Protein AF-A0A7C1G0M3-F1 (afdb_monomer_lite)

Structure (mmCIF, N/CA/C/O backbone):
data_AF-A0A7C1G0M3-F1
#
_entry.id   AF-A0A7C1G0M3-F1
#
loop_
_atom_site.group_PDB
_atom_site.id
_atom_site.type_symbol
_atom_site.label_atom_id
_atom_site.label_alt_id
_atom_site.label_comp_id
_atom_site.label_asym_id
_atom_site.label_entity_id
_atom_site.label_seq_id
_atom_site.pdbx_PDB_ins_code
_atom_site.Cartn_x
_atom_site.Cartn_y
_atom_site.Cartn_z
_atom_site.occupancy
_atom_site.B_iso_or_equiv
_atom_site.auth_seq_id
_atom_site.auth_comp_id
_atom_site.auth_asym_id
_atom_site.auth_atom_id
_atom_site.pdbx_PDB_model_num
ATOM 1 N N . MET A 1 1 ? -8.054 -38.265 14.622 1.00 35.41 1 MET A N 1
ATOM 2 C CA . MET A 1 1 ? -7.538 -37.711 13.353 1.00 35.41 1 MET A CA 1
ATOM 3 C C . MET A 1 1 ? -7.028 -36.307 13.645 1.00 35.41 1 MET A C 1
ATOM 5 O O . MET A 1 1 ? -7.820 -35.381 13.713 1.00 35.41 1 MET A O 1
ATOM 9 N N . LEU A 1 2 ? -5.741 -36.186 13.978 1.00 35.62 2 LEU A N 1
ATOM 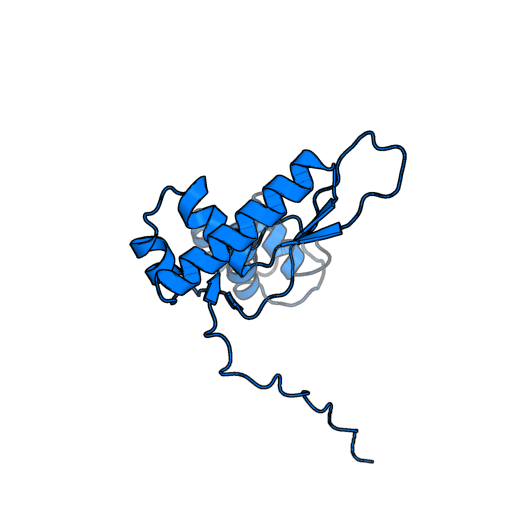10 C CA . LEU A 1 2 ? -5.089 -34.918 14.323 1.00 35.62 2 LEU A CA 1
ATOM 11 C C . LEU A 1 2 ? -4.319 -34.430 13.091 1.00 35.62 2 LEU A C 1
ATOM 13 O O . LEU A 1 2 ? -3.527 -35.181 12.525 1.00 35.62 2 LEU A O 1
ATOM 17 N N . SER A 1 3 ? -4.604 -33.204 12.660 1.00 34.53 3 SER A N 1
ATOM 18 C CA . SER A 1 3 ? -4.023 -32.576 11.472 1.00 34.53 3 SER A CA 1
ATOM 19 C C . SER A 1 3 ? -2.502 -32.366 11.603 1.00 34.53 3 SER A C 1
ATOM 21 O O . SER A 1 3 ? -2.031 -32.035 12.694 1.00 34.53 3 SER A O 1
ATOM 23 N N . PRO A 1 4 ? -1.716 -32.485 10.514 1.00 45.22 4 PRO A N 1
ATOM 24 C CA . PRO A 1 4 ? -0.272 -32.260 10.548 1.00 45.22 4 PRO A CA 1
ATOM 25 C C . PRO A 1 4 ? 0.068 -30.778 10.754 1.00 45.22 4 PRO A C 1
ATOM 27 O O . PRO A 1 4 ? -0.220 -29.926 9.907 1.00 45.22 4 PRO A O 1
ATOM 30 N N . GLY A 1 5 ? 0.724 -30.474 11.876 1.00 34.94 5 GLY A N 1
ATOM 31 C CA . GLY A 1 5 ? 1.259 -29.150 12.179 1.00 34.94 5 GLY A CA 1
ATOM 32 C C . GLY A 1 5 ? 2.238 -28.677 11.102 1.00 34.94 5 GLY A C 1
ATOM 33 O O . GLY A 1 5 ? 3.230 -29.339 10.800 1.00 34.94 5 GLY A O 1
ATOM 34 N N . HIS A 1 6 ? 1.964 -27.515 10.512 1.00 46.06 6 HIS A N 1
ATOM 35 C CA . HIS A 1 6 ? 2.872 -26.861 9.576 1.00 46.06 6 HIS A CA 1
ATOM 36 C C . HIS A 1 6 ? 4.051 -26.258 10.348 1.00 46.06 6 HIS A C 1
ATOM 38 O O . HIS A 1 6 ? 3.968 -25.168 10.914 1.00 46.06 6 HIS A O 1
ATOM 44 N N . GLY A 1 7 ? 5.160 -27.000 10.387 1.00 37.31 7 GLY A N 1
ATOM 45 C CA . GLY A 1 7 ? 6.415 -26.565 10.987 1.00 37.31 7 GLY A CA 1
ATOM 46 C C . GLY A 1 7 ? 6.958 -25.308 10.306 1.00 37.31 7 GLY A C 1
ATOM 47 O O . GLY A 1 7 ? 7.408 -25.348 9.158 1.00 37.31 7 GLY A O 1
ATOM 48 N N . ARG A 1 8 ? 6.957 -24.182 11.027 1.00 47.84 8 ARG A N 1
ATOM 49 C CA . ARG A 1 8 ? 7.697 -22.980 10.629 1.00 47.84 8 ARG A CA 1
ATOM 50 C C . ARG A 1 8 ? 9.191 -23.300 10.708 1.00 47.84 8 ARG A C 1
ATOM 52 O O . ARG A 1 8 ? 9.758 -23.375 11.794 1.00 47.84 8 ARG A O 1
ATOM 59 N N . ARG A 1 9 ? 9.837 -23.512 9.556 1.00 49.72 9 ARG A N 1
ATOM 60 C CA . ARG A 1 9 ? 11.299 -23.644 9.460 1.00 49.72 9 ARG A CA 1
ATOM 61 C C . ARG A 1 9 ? 11.934 -22.322 9.897 1.00 49.72 9 ARG A C 1
ATOM 63 O O . ARG A 1 9 ? 11.935 -21.352 9.142 1.00 49.72 9 ARG A O 1
ATOM 70 N N . GLY A 1 10 ? 12.432 -22.280 11.130 1.00 47.47 10 GLY A N 1
ATOM 71 C CA . GLY A 1 10 ? 13.110 -21.121 11.698 1.00 47.47 10 GLY A CA 1
ATOM 72 C C . GLY A 1 10 ? 14.364 -20.774 10.899 1.00 47.47 10 GLY A C 1
ATOM 73 O O . GLY A 1 10 ? 15.315 -21.554 10.839 1.00 47.47 10 GLY A O 1
ATOM 74 N N . ARG A 1 11 ? 14.376 -19.594 10.273 1.00 55.66 11 ARG A N 1
ATOM 75 C CA . ARG A 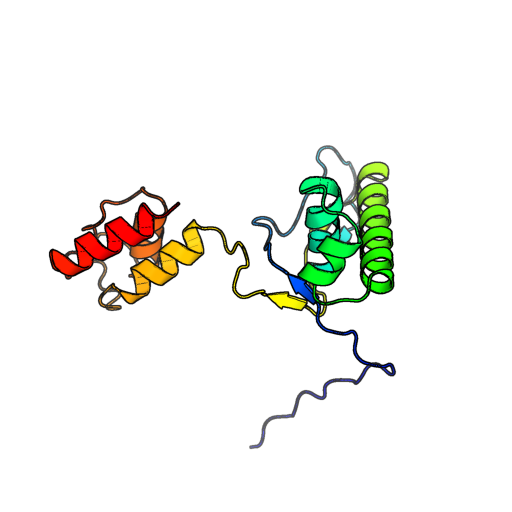1 11 ? 15.600 -18.995 9.732 1.00 55.66 11 ARG A CA 1
ATOM 76 C C . ARG A 1 11 ? 16.544 -18.729 10.912 1.00 55.66 11 ARG A C 1
ATOM 78 O O . ARG A 1 11 ? 16.157 -18.049 11.856 1.00 55.66 11 ARG A O 1
ATOM 85 N N . ARG A 1 12 ? 17.765 -19.278 10.882 1.00 49.72 12 ARG A N 1
ATOM 86 C CA . ARG A 1 12 ? 18.802 -18.990 11.889 1.00 49.72 12 ARG A CA 1
ATOM 87 C C . ARG A 1 12 ? 19.229 -17.527 11.752 1.00 49.72 12 ARG A C 1
ATOM 89 O O . ARG A 1 12 ? 19.827 -17.150 10.750 1.00 49.72 12 ARG A O 1
ATOM 96 N N . GLY A 1 13 ? 18.885 -16.721 12.749 1.00 59.06 13 GLY A N 1
ATOM 97 C CA . GLY A 1 13 ? 19.189 -15.295 12.849 1.00 59.06 13 GLY A CA 1
ATOM 98 C C . GLY A 1 13 ? 18.187 -14.610 13.778 1.00 59.06 13 GLY A C 1
ATOM 99 O O . GLY A 1 13 ? 17.064 -15.087 13.928 1.00 59.06 13 GLY A O 1
ATOM 100 N N . ARG A 1 14 ? 18.579 -13.503 14.425 1.00 56.34 14 ARG A N 1
ATOM 101 C CA . ARG A 1 14 ? 17.630 -12.657 15.168 1.00 56.34 14 ARG A CA 1
ATOM 102 C C . ARG A 1 14 ? 16.530 -12.235 14.189 1.00 56.34 14 ARG A C 1
ATOM 104 O O . ARG A 1 14 ? 16.857 -11.711 13.122 1.00 56.34 14 ARG A O 1
ATOM 111 N N . CYS A 1 15 ? 15.264 -12.497 14.527 1.00 57.25 15 CYS A N 1
ATOM 112 C CA . CYS A 1 15 ? 14.127 -12.077 13.711 1.00 57.25 15 CYS A CA 1
ATOM 113 C C . CYS A 1 15 ? 14.295 -10.603 13.346 1.00 57.25 15 CYS A C 1
ATOM 115 O O . CYS A 1 15 ? 14.670 -9.792 14.201 1.00 57.25 15 CYS A O 1
ATOM 117 N N . ARG A 1 16 ? 14.061 -10.260 12.076 1.00 66.69 16 ARG A N 1
ATOM 118 C CA . ARG A 1 16 ? 14.017 -8.849 11.700 1.00 66.69 16 ARG A CA 1
ATOM 119 C C . ARG A 1 16 ? 12.924 -8.201 12.535 1.00 66.69 16 ARG A C 1
ATOM 121 O O . ARG A 1 16 ? 11.850 -8.776 12.698 1.00 66.69 16 ARG A O 1
ATOM 128 N N . HIS A 1 17 ? 13.230 -7.041 13.103 1.00 72.81 17 HIS A N 1
ATOM 129 C CA . HIS A 1 17 ? 12.204 -6.257 13.766 1.00 72.81 17 HIS A CA 1
ATOM 130 C C . HIS A 1 17 ? 11.127 -5.930 12.728 1.00 72.81 17 HIS A C 1
ATOM 132 O O . HIS A 1 17 ? 11.466 -5.534 11.604 1.00 72.81 17 HIS A O 1
ATOM 138 N N . MET A 1 18 ? 9.863 -6.148 13.095 1.00 80.81 18 MET A N 1
ATOM 139 C CA . MET A 1 18 ? 8.738 -5.781 12.243 1.00 80.81 18 MET A CA 1
ATOM 140 C C . MET A 1 18 ? 8.814 -4.289 11.930 1.00 80.81 18 MET A C 1
ATOM 142 O O . MET A 1 18 ? 9.164 -3.484 12.799 1.00 80.81 18 MET A O 1
ATOM 146 N N . ARG A 1 19 ? 8.514 -3.948 10.677 1.00 88.44 19 ARG A N 1
ATOM 147 C CA . ARG A 1 19 ? 8.413 -2.568 10.199 1.00 88.44 19 ARG A CA 1
ATOM 148 C C . ARG A 1 19 ? 6.957 -2.167 10.094 1.00 88.44 19 ARG A C 1
ATOM 150 O O . ARG A 1 19 ? 6.153 -2.937 9.570 1.00 88.44 19 ARG A O 1
ATOM 157 N N . TRP A 1 20 ? 6.643 -0.969 10.558 1.00 90.12 20 TRP A N 1
ATOM 158 C CA . TRP A 1 20 ? 5.347 -0.360 10.311 1.00 90.12 20 TRP A CA 1
ATOM 159 C C . TRP A 1 20 ? 5.271 0.130 8.869 1.00 90.12 20 TRP A C 1
ATOM 161 O O . TRP A 1 20 ? 6.190 0.787 8.382 1.00 90.12 20 TRP A O 1
ATOM 171 N N . VAL A 1 21 ? 4.183 -0.226 8.193 1.00 90.00 21 VAL A N 1
ATOM 172 C CA . VAL A 1 21 ? 3.863 0.218 6.836 1.00 90.00 21 VAL A CA 1
ATOM 173 C C . VAL A 1 21 ? 2.557 0.985 6.883 1.00 90.00 21 VAL A C 1
ATOM 175 O O . VAL A 1 21 ? 1.557 0.476 7.397 1.00 90.00 21 VAL A O 1
ATOM 178 N N . GLU A 1 22 ? 2.566 2.202 6.348 1.00 87.31 22 GLU A N 1
ATOM 179 C CA . GLU A 1 22 ? 1.376 3.039 6.274 1.00 87.31 22 GLU A CA 1
ATOM 180 C C . GLU A 1 22 ? 0.710 3.027 4.904 1.00 87.31 22 GLU A C 1
ATOM 182 O O . GLU A 1 22 ? -0.429 3.458 4.800 1.00 87.31 22 GLU A O 1
ATOM 187 N N . PHE A 1 23 ? 1.354 2.533 3.852 1.00 84.00 23 PHE A N 1
ATOM 188 C CA . PHE A 1 23 ? 0.765 2.562 2.520 1.00 84.00 23 PHE A CA 1
ATOM 189 C C . PHE A 1 23 ? 0.721 1.182 1.877 1.00 84.00 23 PHE A C 1
ATOM 191 O O . PHE A 1 23 ? 1.738 0.501 1.736 1.00 84.00 23 PHE A O 1
ATOM 198 N N . ILE A 1 24 ? -0.476 0.790 1.441 1.00 85.12 24 ILE A N 1
ATOM 199 C CA . ILE A 1 24 ? -0.676 -0.403 0.622 1.00 85.12 24 ILE A CA 1
ATOM 200 C C . ILE A 1 24 ? -0.925 0.069 -0.812 1.00 85.12 24 ILE A C 1
ATOM 202 O O . ILE A 1 24 ? -1.925 0.745 -1.064 1.00 85.12 24 ILE A O 1
ATOM 206 N N . PRO A 1 25 ? -0.044 -0.266 -1.768 1.00 84.38 25 PRO A N 1
ATOM 207 C CA . PRO A 1 25 ? -0.222 0.169 -3.139 1.00 84.38 25 PRO A CA 1
ATOM 208 C C . PRO A 1 25 ? -1.457 -0.504 -3.757 1.00 84.38 25 PRO A C 1
ATOM 210 O O . PRO A 1 25 ? -1.667 -1.704 -3.563 1.00 84.38 25 PRO A O 1
ATOM 213 N N . PRO A 1 26 ? -2.250 0.225 -4.563 1.00 79.44 26 PRO A N 1
ATOM 214 C CA . PRO A 1 26 ? -3.428 -0.338 -5.224 1.00 79.44 26 PRO A CA 1
ATOM 215 C C . PRO A 1 26 ? -3.068 -1.372 -6.304 1.00 79.44 26 PRO A C 1
ATOM 217 O O . PRO A 1 26 ? -3.892 -2.214 -6.650 1.00 79.44 26 PRO A O 1
ATOM 220 N N . ALA A 1 27 ? -1.843 -1.317 -6.839 1.00 83.75 27 ALA A N 1
ATOM 221 C CA . ALA A 1 27 ? -1.327 -2.254 -7.829 1.00 83.75 27 ALA A CA 1
ATOM 222 C C . ALA A 1 27 ? -0.150 -3.055 -7.258 1.00 83.75 27 ALA A C 1
ATOM 224 O O . ALA A 1 27 ? 0.827 -2.486 -6.774 1.00 83.75 27 ALA A O 1
ATOM 225 N N . ALA A 1 28 ? -0.226 -4.382 -7.371 1.00 88.06 28 ALA A N 1
ATOM 226 C CA . ALA A 1 28 ? 0.835 -5.293 -6.941 1.00 88.06 28 ALA A CA 1
ATOM 227 C C . ALA A 1 28 ? 1.893 -5.559 -8.029 1.00 88.06 28 ALA A C 1
ATOM 229 O O . ALA A 1 28 ? 2.917 -6.168 -7.740 1.00 88.06 28 ALA A O 1
ATOM 230 N N . TYR A 1 29 ? 1.669 -5.136 -9.277 1.00 91.81 29 TYR A N 1
ATOM 231 C CA . TYR A 1 29 ? 2.593 -5.367 -10.390 1.00 91.81 29 TYR A CA 1
ATOM 232 C C . TYR A 1 29 ? 2.626 -4.177 -11.352 1.00 91.81 29 TYR A C 1
ATOM 234 O O . TYR A 1 29 ? 1.585 -3.612 -11.678 1.00 91.81 29 TYR A O 1
ATOM 242 N N . PHE A 1 30 ? 3.818 -3.861 -11.856 1.00 92.56 30 PHE A N 1
ATOM 243 C CA . PHE A 1 30 ? 4.057 -2.886 -12.919 1.00 92.56 30 PHE A CA 1
ATOM 244 C C . PHE A 1 30 ? 4.770 -3.574 -14.078 1.00 92.56 30 PHE A C 1
ATOM 246 O O . PHE A 1 30 ? 5.827 -4.187 -13.891 1.00 92.56 30 PHE A O 1
ATOM 253 N N . HIS A 1 31 ? 4.177 -3.484 -15.269 1.00 92.19 31 HIS A N 1
ATOM 254 C CA . HIS A 1 31 ? 4.650 -4.183 -16.458 1.00 92.19 31 HIS A CA 1
ATOM 255 C C . HIS A 1 31 ? 5.229 -3.194 -17.483 1.00 92.19 31 HIS A C 1
ATOM 257 O O . HIS A 1 31 ? 4.531 -2.250 -17.860 1.00 92.19 31 HIS A O 1
ATOM 263 N N . PRO A 1 32 ? 6.474 -3.389 -17.951 1.00 90.44 32 PRO A N 1
ATOM 264 C CA . PRO A 1 32 ? 7.031 -2.598 -19.043 1.00 90.44 32 PRO A CA 1
ATOM 265 C C . PRO A 1 32 ? 6.365 -2.976 -20.373 1.00 90.44 32 PRO A C 1
ATOM 267 O O . PRO A 1 32 ? 6.162 -4.152 -20.668 1.00 90.44 32 PRO A O 1
ATOM 270 N N . ILE A 1 33 ? 6.028 -1.979 -21.187 1.00 89.44 33 ILE A N 1
ATOM 271 C CA . ILE A 1 33 ? 5.368 -2.173 -22.486 1.00 89.44 33 ILE A CA 1
ATOM 272 C C . ILE A 1 33 ? 6.429 -2.179 -23.597 1.00 89.44 33 ILE A C 1
ATOM 274 O O . ILE A 1 33 ? 7.406 -1.438 -23.521 1.00 89.44 33 ILE A O 1
ATOM 278 N N . GLY A 1 34 ? 6.225 -2.988 -24.643 1.00 83.12 34 GLY A N 1
ATOM 279 C CA . GLY A 1 34 ? 7.055 -2.957 -25.857 1.00 83.12 34 GLY A CA 1
ATOM 280 C C . GLY A 1 34 ? 8.289 -3.864 -25.833 1.00 83.12 34 GLY A C 1
ATOM 281 O O . GLY A 1 34 ? 9.248 -3.606 -26.555 1.00 83.12 34 GLY A O 1
ATOM 282 N N . LEU A 1 35 ? 8.283 -4.919 -25.013 1.00 80.12 35 LEU A N 1
ATOM 283 C CA . LEU A 1 35 ? 9.376 -5.892 -24.944 1.00 80.12 35 LEU A CA 1
ATOM 284 C C . LEU A 1 35 ? 9.063 -7.161 -25.746 1.00 80.12 35 LEU A C 1
ATOM 286 O O . LEU A 1 35 ? 7.955 -7.685 -25.696 1.00 80.12 35 LEU A O 1
ATOM 290 N N . ASN A 1 36 ? 10.078 -7.678 -26.444 1.00 72.31 36 ASN A N 1
ATOM 291 C CA . ASN A 1 36 ? 9.965 -8.847 -27.328 1.00 72.31 36 ASN A CA 1
ATOM 292 C C . ASN A 1 36 ? 10.121 -10.199 -26.603 1.00 72.31 36 ASN A C 1
ATOM 294 O O . ASN A 1 36 ? 9.914 -11.250 -27.202 1.00 72.31 36 ASN A O 1
ATOM 298 N N . ALA A 1 37 ? 10.519 -10.187 -25.330 1.00 76.50 37 ALA A N 1
ATOM 299 C CA . ALA A 1 37 ? 10.763 -11.379 -24.522 1.00 76.50 37 ALA A CA 1
ATOM 300 C C . ALA A 1 37 ? 10.086 -11.237 -23.152 1.00 76.50 37 ALA A C 1
ATOM 302 O O . ALA A 1 37 ? 9.939 -10.106 -22.678 1.00 76.50 37 ALA A O 1
ATOM 303 N N . PRO A 1 38 ? 9.702 -12.351 -22.492 1.00 78.12 38 PRO A N 1
ATOM 304 C CA . PRO A 1 38 ? 9.117 -12.302 -21.159 1.00 78.12 38 PRO A CA 1
ATOM 305 C C . PRO A 1 38 ? 10.110 -11.635 -20.192 1.00 78.12 38 PRO A C 1
ATOM 307 O O . PRO A 1 38 ? 11.207 -12.166 -19.975 1.00 78.12 38 PRO A O 1
ATOM 310 N N . PRO A 1 39 ? 9.765 -10.469 -19.621 1.00 84.00 39 PRO A N 1
ATOM 311 C CA . PRO A 1 39 ? 10.687 -9.746 -18.769 1.00 84.00 39 PRO A CA 1
ATOM 312 C C . PRO A 1 39 ? 10.860 -10.481 -17.439 1.00 84.00 39 PRO A C 1
ATOM 314 O O . PRO A 1 39 ? 9.927 -11.088 -16.909 1.00 84.00 39 PRO A O 1
ATOM 317 N N . LYS A 1 40 ? 12.070 -10.423 -16.871 1.00 92.12 40 LYS A N 1
ATOM 318 C CA . LYS A 1 40 ? 12.309 -10.946 -15.518 1.00 92.12 40 LYS A CA 1
ATOM 319 C C . LYS A 1 40 ? 11.477 -10.154 -14.509 1.00 92.12 40 LYS A C 1
ATOM 321 O O . LYS A 1 40 ? 11.168 -8.989 -14.737 1.00 92.12 40 LYS A O 1
ATOM 326 N N . VAL A 1 41 ? 11.152 -10.778 -13.380 1.00 93.50 41 VAL A N 1
ATOM 327 C CA . VAL A 1 41 ? 10.436 -10.124 -12.278 1.00 93.50 41 VAL A CA 1
ATOM 328 C C . VAL A 1 41 ? 11.423 -9.779 -11.169 1.00 93.50 41 VAL A C 1
ATOM 330 O O . VAL A 1 41 ? 12.168 -10.642 -10.704 1.00 93.50 41 VAL A O 1
ATOM 333 N N . ILE A 1 42 ? 11.412 -8.524 -10.729 1.00 95.38 42 ILE A N 1
ATOM 334 C CA . ILE A 1 42 ? 12.042 -8.083 -9.486 1.00 95.38 42 ILE A CA 1
ATOM 335 C C . ILE A 1 42 ? 10.945 -7.840 -8.455 1.00 95.38 42 ILE A C 1
ATOM 337 O O . ILE A 1 42 ? 10.011 -7.082 -8.702 1.00 95.38 42 ILE A O 1
ATOM 341 N N . THR A 1 43 ? 11.077 -8.470 -7.288 1.00 95.25 43 THR A N 1
ATOM 342 C CA . THR A 1 43 ? 10.154 -8.276 -6.166 1.00 95.25 43 THR A CA 1
ATOM 343 C C . THR A 1 43 ? 10.679 -7.213 -5.205 1.00 95.25 43 THR A C 1
ATOM 345 O O . THR A 1 43 ? 11.740 -7.379 -4.587 1.00 95.25 43 THR A O 1
ATOM 348 N N . LEU A 1 44 ? 9.909 -6.141 -5.063 1.00 95.75 44 LEU A N 1
ATOM 349 C CA . LEU A 1 44 ? 10.045 -5.116 -4.040 1.00 95.75 44 LEU A CA 1
ATOM 350 C C . LEU A 1 44 ? 9.144 -5.491 -2.853 1.00 95.75 44 LEU A C 1
ATOM 352 O O . LEU A 1 44 ? 7.963 -5.788 -3.043 1.00 95.75 44 LEU A O 1
ATOM 356 N N . SER A 1 45 ? 9.683 -5.529 -1.635 1.00 94.75 45 SER A N 1
ATOM 357 C CA . SER A 1 45 ? 8.844 -5.775 -0.456 1.00 94.75 45 SER A CA 1
ATOM 358 C C . SER A 1 45 ? 8.019 -4.537 -0.097 1.00 94.75 45 SER A C 1
ATOM 360 O O . SER A 1 45 ? 8.348 -3.418 -0.496 1.00 94.75 45 SER A O 1
ATOM 362 N N . LEU A 1 46 ? 6.955 -4.719 0.691 1.00 93.31 46 LEU A N 1
ATOM 363 C CA . LEU A 1 46 ? 6.160 -3.587 1.187 1.00 93.31 46 LEU A CA 1
ATOM 364 C C . LEU A 1 46 ? 6.981 -2.661 2.094 1.00 93.31 46 LEU A C 1
ATOM 366 O O . LEU A 1 46 ? 6.838 -1.448 2.032 1.00 93.31 46 LEU A O 1
ATOM 370 N N . GLU A 1 47 ? 7.902 -3.231 2.868 1.00 94.62 47 GLU A N 1
ATOM 371 C CA . GLU A 1 47 ? 8.852 -2.487 3.700 1.00 94.62 47 GLU A CA 1
ATOM 372 C C . GLU A 1 47 ? 9.779 -1.593 2.862 1.00 94.62 47 GLU A C 1
ATOM 374 O O . GLU A 1 47 ? 10.024 -0.441 3.204 1.00 94.62 47 GLU A O 1
ATOM 379 N N . GLU A 1 48 ? 10.302 -2.134 1.759 1.00 95.75 48 GLU A N 1
ATOM 380 C CA . GLU A 1 48 ? 11.193 -1.420 0.842 1.00 95.75 48 GLU A CA 1
ATOM 381 C C . GLU A 1 48 ? 10.460 -0.291 0.118 1.00 95.75 48 GLU A C 1
ATOM 383 O O . GLU A 1 48 ? 10.993 0.812 -0.009 1.00 95.75 48 GLU A O 1
ATOM 388 N N . LEU A 1 49 ? 9.231 -0.556 -0.334 1.00 95.75 49 LEU A N 1
ATOM 389 C CA . LEU A 1 49 ? 8.392 0.456 -0.960 1.00 95.75 49 LEU A CA 1
ATOM 390 C C . LEU A 1 49 ? 8.056 1.585 0.015 1.00 95.75 49 LEU A C 1
ATOM 392 O O . LEU A 1 49 ? 8.155 2.749 -0.359 1.00 95.75 49 LEU A O 1
ATOM 396 N N . GLU A 1 50 ? 7.686 1.248 1.250 1.00 95.00 50 GLU A N 1
ATOM 397 C CA . GLU A 1 50 ? 7.362 2.235 2.278 1.00 95.00 50 GLU A CA 1
ATOM 398 C C . GLU A 1 50 ? 8.558 3.138 2.584 1.00 95.00 50 GLU A C 1
ATOM 400 O O . GLU A 1 50 ? 8.412 4.356 2.643 1.00 95.00 50 GLU A O 1
ATOM 405 N N . ALA A 1 51 ? 9.758 2.563 2.698 1.00 96.38 51 ALA A N 1
ATOM 406 C CA . ALA A 1 51 ? 10.968 3.341 2.922 1.00 96.38 51 ALA A CA 1
ATOM 407 C C . ALA A 1 51 ? 11.198 4.363 1.794 1.00 96.38 51 ALA A C 1
ATOM 409 O O . ALA A 1 51 ? 11.434 5.543 2.065 1.00 96.38 51 ALA A O 1
ATOM 410 N N . VAL A 1 52 ? 11.085 3.929 0.531 1.00 97.06 52 VAL A N 1
ATOM 411 C CA . VAL A 1 52 ? 11.210 4.816 -0.639 1.00 97.06 52 VAL A CA 1
ATOM 412 C C . VAL A 1 52 ? 10.102 5.866 -0.652 1.00 97.06 52 VAL A C 1
ATOM 414 O O . VAL A 1 52 ? 10.382 7.032 -0.903 1.00 97.06 52 VAL A O 1
ATOM 417 N N . ARG A 1 53 ? 8.859 5.498 -0.331 1.00 95.81 53 ARG A N 1
ATOM 418 C CA . ARG A 1 53 ? 7.735 6.438 -0.249 1.00 95.81 53 ARG A CA 1
ATOM 419 C C . ARG A 1 53 ? 8.013 7.547 0.767 1.00 95.81 53 ARG A C 1
ATOM 421 O O . ARG A 1 53 ? 7.905 8.717 0.424 1.00 95.81 53 ARG A O 1
ATOM 428 N N . LEU A 1 54 ? 8.423 7.200 1.984 1.00 95.69 54 LEU A N 1
ATOM 429 C CA . LEU A 1 54 ? 8.659 8.181 3.046 1.00 95.69 54 LEU A CA 1
ATOM 430 C C . LEU A 1 54 ? 9.825 9.129 2.727 1.00 95.69 54 LEU A C 1
ATOM 432 O O . LEU A 1 54 ? 9.733 10.328 2.970 1.00 95.69 54 LEU A O 1
ATOM 436 N N . VAL A 1 55 ? 10.927 8.613 2.178 1.00 97.44 55 VAL A N 1
ATOM 437 C CA . VAL A 1 55 ? 12.135 9.428 1.959 1.00 97.44 55 VAL A CA 1
ATOM 438 C C . VAL A 1 55 ? 12.150 10.102 0.592 1.00 97.44 55 VAL A C 1
ATOM 440 O O . VAL A 1 55 ? 12.431 11.293 0.500 1.00 97.44 55 VAL A O 1
ATOM 443 N N . ASP A 1 56 ? 11.871 9.361 -0.478 1.00 96.75 56 ASP A N 1
ATOM 444 C CA . ASP A 1 56 ? 12.017 9.866 -1.846 1.00 96.75 56 ASP A CA 1
ATOM 445 C C . ASP A 1 56 ? 10.754 10.578 -2.351 1.00 96.75 56 ASP A C 1
ATOM 447 O O . ASP A 1 56 ? 10.878 11.496 -3.161 1.00 96.75 56 ASP A O 1
ATOM 451 N N . LEU A 1 57 ? 9.561 10.200 -1.868 1.00 94.56 57 LEU A N 1
ATOM 452 C CA . LEU A 1 57 ? 8.291 10.814 -2.285 1.00 94.56 57 LEU A CA 1
ATOM 453 C C . LEU A 1 57 ? 7.740 11.831 -1.272 1.00 94.56 57 LEU A C 1
ATOM 455 O O . LEU A 1 57 ? 7.292 12.894 -1.683 1.00 94.56 57 LEU A O 1
ATOM 459 N N . GLU A 1 58 ? 7.769 11.537 0.031 1.00 93.69 58 GLU A N 1
ATOM 460 C CA . GLU A 1 58 ? 7.314 12.469 1.083 1.00 93.69 58 GLU A CA 1
ATOM 461 C C . GLU A 1 58 ? 8.424 13.386 1.613 1.00 93.69 58 GLU A C 1
ATOM 463 O O . GLU A 1 58 ? 8.160 14.270 2.427 1.00 93.69 58 GLU A O 1
ATOM 468 N N . HIS A 1 59 ? 9.660 13.199 1.143 1.00 96.06 59 HIS A N 1
ATOM 469 C CA . HIS A 1 59 ? 10.817 14.031 1.483 1.00 96.06 59 HIS A CA 1
ATOM 470 C C . HIS A 1 59 ? 11.151 14.088 2.983 1.00 96.06 59 HIS A C 1
ATOM 472 O O . HIS A 1 59 ? 11.781 15.044 3.441 1.00 96.06 59 HIS A O 1
ATOM 478 N N . LEU A 1 60 ? 10.780 13.057 3.750 1.00 95.50 60 LEU A N 1
ATOM 479 C CA . LEU A 1 60 ? 11.188 12.940 5.146 1.00 95.50 60 LEU A CA 1
ATOM 480 C C . LEU A 1 60 ? 12.687 12.667 5.251 1.00 95.50 60 LEU A C 1
ATOM 482 O O . LEU A 1 60 ? 13.301 11.993 4.415 1.00 95.50 60 LEU A O 1
ATOM 486 N N . THR A 1 61 ? 13.285 13.126 6.345 1.00 96.19 61 THR A N 1
ATOM 487 C CA . THR A 1 61 ? 14.650 12.728 6.677 1.00 96.19 61 THR A CA 1
ATOM 488 C C . THR A 1 61 ? 14.710 11.225 6.974 1.00 96.19 61 THR A C 1
ATOM 490 O O . THR A 1 61 ? 13.738 10.597 7.402 1.00 96.19 61 THR A O 1
ATOM 493 N N . GLN A 1 62 ? 15.892 10.619 6.814 1.00 93.44 62 GLN A N 1
ATOM 494 C CA . GLN A 1 62 ? 16.095 9.207 7.178 1.00 93.44 62 GLN A CA 1
ATOM 495 C C . GLN A 1 62 ? 15.839 8.935 8.668 1.00 93.44 62 GLN A C 1
ATOM 497 O O . GLN A 1 62 ? 15.632 7.794 9.067 1.00 93.44 62 GLN A O 1
ATOM 502 N N . GLU A 1 63 ? 15.900 9.964 9.507 1.00 95.00 63 GLU A N 1
ATOM 503 C CA . GLU A 1 63 ? 15.611 9.856 10.933 1.00 95.00 63 GLU A CA 1
ATOM 504 C C . GLU A 1 63 ? 14.111 9.744 11.172 1.00 95.00 63 GLU A C 1
ATOM 506 O O . GLU A 1 63 ? 13.661 8.775 11.782 1.00 95.00 63 GLU A O 1
ATOM 511 N N . GLU A 1 64 ? 13.342 10.678 10.621 1.00 92.56 64 GLU A N 1
ATOM 512 C CA . GLU A 1 64 ? 11.882 10.701 10.724 1.00 92.56 64 GLU A CA 1
ATOM 513 C C . GLU A 1 64 ? 11.253 9.451 10.105 1.00 92.56 64 GLU A C 1
ATOM 515 O O . GLU A 1 64 ? 10.414 8.805 10.732 1.00 92.56 64 GLU A O 1
ATOM 520 N N . ALA A 1 65 ? 11.709 9.046 8.917 1.00 94.75 65 ALA A N 1
ATOM 521 C CA . ALA A 1 65 ? 11.223 7.835 8.263 1.00 94.75 65 ALA A CA 1
ATOM 522 C C . ALA A 1 65 ? 11.542 6.566 9.077 1.00 94.75 65 ALA A C 1
ATOM 524 O O . ALA A 1 65 ? 10.717 5.656 9.159 1.00 94.75 65 ALA A O 1
ATOM 525 N N . ALA A 1 66 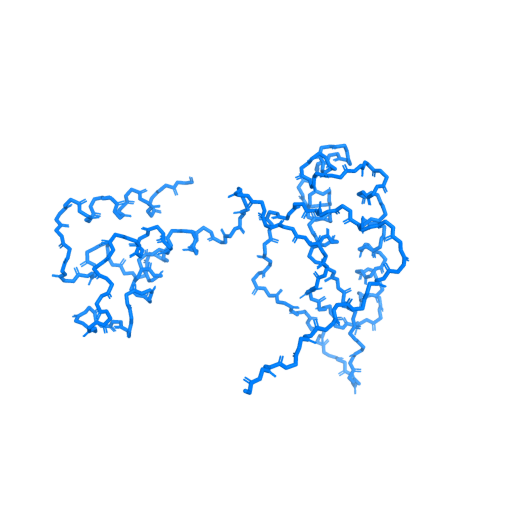? 12.708 6.504 9.733 1.00 94.44 66 ALA A N 1
ATOM 526 C CA . ALA A 1 66 ? 13.083 5.358 10.559 1.00 94.44 66 ALA A CA 1
ATOM 527 C C . ALA A 1 66 ? 12.203 5.264 11.812 1.00 94.44 66 ALA A C 1
ATOM 529 O O . ALA A 1 66 ? 11.745 4.173 12.157 1.00 94.44 66 ALA A O 1
ATOM 530 N N . ILE A 1 67 ? 11.924 6.409 12.447 1.00 92.62 67 ILE A N 1
ATOM 531 C CA . ILE A 1 67 ? 10.989 6.510 13.573 1.00 92.62 67 ILE A CA 1
ATOM 532 C C . ILE A 1 67 ? 9.599 6.037 13.13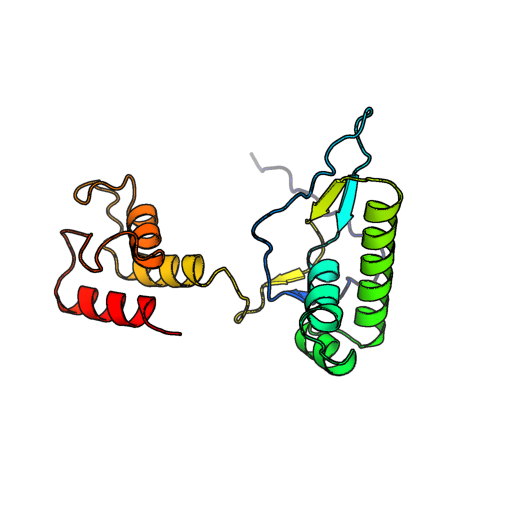9 1.00 92.62 67 ILE A C 1
ATOM 534 O O . ILE A 1 67 ? 9.013 5.184 13.804 1.00 92.62 67 ILE A O 1
ATOM 538 N N . ARG A 1 68 ? 9.105 6.521 11.995 1.00 88.94 68 ARG A N 1
ATOM 539 C CA . ARG A 1 68 ? 7.774 6.188 11.472 1.00 88.94 68 ARG A CA 1
ATOM 540 C C . ARG A 1 68 ? 7.611 4.704 11.143 1.00 88.94 68 ARG A C 1
ATOM 542 O O . ARG A 1 68 ? 6.593 4.106 11.469 1.00 88.94 68 ARG A O 1
ATOM 549 N N . MET A 1 69 ? 8.650 4.077 10.593 1.00 92.44 69 MET A N 1
ATOM 550 C CA . MET A 1 69 ? 8.675 2.633 10.333 1.00 92.44 69 MET A CA 1
ATOM 551 C C . MET A 1 69 ? 8.983 1.782 11.578 1.00 92.44 69 MET A C 1
ATOM 553 O O . MET A 1 69 ? 8.941 0.552 11.501 1.00 92.44 69 MET A O 1
ATOM 557 N N . GLY A 1 70 ? 9.308 2.394 12.722 1.00 90.94 70 GLY A N 1
ATOM 558 C CA . GLY A 1 70 ? 9.645 1.685 13.960 1.00 90.94 70 GLY A CA 1
ATOM 559 C C . GLY A 1 70 ? 10.964 0.908 13.894 1.00 90.94 70 GLY A C 1
ATOM 560 O O . GLY A 1 70 ? 11.083 -0.161 14.495 1.00 90.94 70 GLY A O 1
ATOM 561 N N . VAL A 1 71 ? 11.953 1.406 13.145 1.00 93.19 71 VAL A N 1
ATOM 562 C CA . VAL A 1 71 ? 13.261 0.754 12.965 1.00 93.19 71 VAL A CA 1
ATOM 563 C C . VAL A 1 71 ? 14.431 1.695 13.230 1.00 93.19 71 VAL A C 1
ATOM 565 O O . VAL A 1 71 ? 14.291 2.907 13.331 1.00 93.19 71 VAL A O 1
ATOM 568 N N . SER A 1 72 ? 15.639 1.132 13.333 1.00 93.06 72 SER A N 1
ATOM 569 C CA . SER A 1 72 ? 16.848 1.953 13.430 1.00 93.06 72 SER A CA 1
ATOM 570 C C . SER A 1 72 ? 17.161 2.645 12.101 1.00 93.06 72 SER A C 1
ATOM 572 O O . SER A 1 72 ? 16.921 2.080 11.032 1.00 93.06 72 SER A O 1
ATOM 574 N N . ARG A 1 73 ? 17.815 3.812 12.161 1.00 93.88 73 ARG A N 1
ATOM 575 C CA . ARG A 1 73 ? 18.296 4.547 10.975 1.00 93.88 73 ARG A CA 1
ATOM 576 C C . ARG A 1 73 ? 19.124 3.672 10.031 1.00 93.88 73 ARG A C 1
ATOM 578 O O . ARG A 1 73 ? 18.963 3.731 8.819 1.00 93.88 73 ARG A O 1
ATOM 585 N N . LYS A 1 74 ? 19.983 2.809 10.588 1.00 94.06 74 LYS A N 1
ATOM 586 C CA . LYS A 1 74 ? 20.798 1.864 9.810 1.00 94.06 74 LYS A CA 1
ATOM 587 C C . LYS A 1 74 ? 19.934 0.836 9.075 1.00 94.06 74 LYS A C 1
ATOM 589 O O . LYS A 1 74 ? 20.243 0.485 7.941 1.00 94.06 74 LYS A O 1
ATOM 594 N N . THR A 1 75 ? 18.879 0.339 9.720 1.00 92.88 75 THR A N 1
ATOM 595 C CA . THR A 1 75 ? 17.930 -0.594 9.100 1.00 92.88 75 THR A CA 1
ATOM 596 C C . THR A 1 75 ? 17.204 0.081 7.943 1.00 92.88 75 THR A C 1
ATOM 598 O O . THR A 1 75 ? 17.261 -0.448 6.838 1.00 92.88 75 THR A O 1
ATOM 601 N N . LEU A 1 76 ? 16.643 1.276 8.171 1.00 95.19 76 LEU A N 1
ATOM 602 C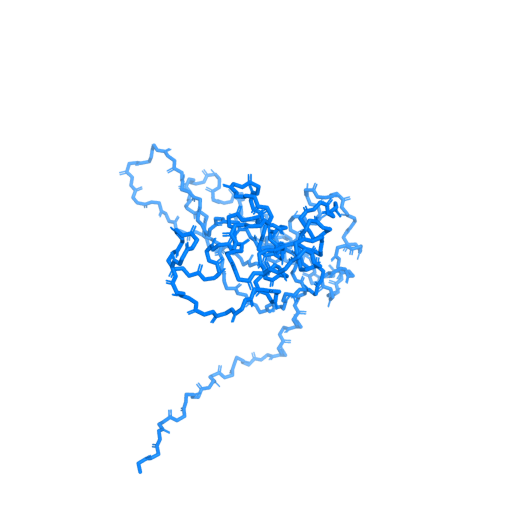 CA . LEU A 1 76 ? 15.995 2.062 7.119 1.00 95.19 76 LEU A CA 1
ATOM 603 C C . LEU A 1 76 ? 16.944 2.299 5.939 1.00 95.19 76 LEU A C 1
ATOM 605 O O . LEU A 1 76 ? 16.572 2.089 4.790 1.00 95.19 76 LEU A O 1
ATOM 609 N N . TRP A 1 77 ? 18.191 2.688 6.212 1.00 95.62 77 TRP A N 1
ATOM 610 C CA . TRP A 1 77 ? 19.189 2.913 5.168 1.00 95.62 77 TRP A CA 1
ATOM 611 C C . TRP A 1 77 ? 19.446 1.660 4.315 1.00 95.62 77 TRP A C 1
ATOM 613 O O . TRP A 1 77 ? 19.561 1.762 3.094 1.00 95.62 77 TRP A O 1
ATOM 623 N N . ASN A 1 78 ? 19.498 0.473 4.930 1.00 95.12 78 ASN A N 1
ATOM 624 C CA . ASN A 1 78 ? 19.638 -0.785 4.191 1.00 95.12 78 ASN A CA 1
ATOM 625 C C . ASN A 1 78 ? 18.408 -1.076 3.322 1.00 95.12 78 ASN A C 1
ATOM 627 O O . ASN A 1 78 ? 18.570 -1.500 2.176 1.00 95.12 78 ASN A O 1
ATOM 631 N N . ASP A 1 79 ? 17.205 -0.847 3.854 1.00 95.00 79 ASP A N 1
ATOM 632 C CA . ASP A 1 79 ? 15.955 -1.061 3.123 1.00 95.00 79 ASP A CA 1
ATOM 633 C C . ASP A 1 79 ? 15.864 -0.092 1.926 1.00 95.00 79 ASP A C 1
ATOM 635 O O . ASP A 1 79 ? 15.640 -0.536 0.802 1.00 95.00 79 ASP A O 1
ATOM 639 N N . LEU A 1 80 ? 16.178 1.196 2.122 1.00 96.25 80 LEU A N 1
ATOM 640 C CA . LEU A 1 80 ? 16.271 2.207 1.057 1.00 96.25 80 LEU A CA 1
ATOM 641 C C . LEU A 1 80 ? 17.277 1.823 -0.025 1.00 96.25 80 LEU A C 1
ATOM 643 O O . LEU A 1 80 ? 16.984 1.912 -1.217 1.00 96.25 80 LEU A O 1
ATOM 647 N N . LYS A 1 81 ? 18.481 1.403 0.378 1.00 97.44 81 LYS A N 1
ATOM 648 C CA . LYS A 1 81 ? 19.532 1.009 -0.563 1.00 97.44 81 LYS A CA 1
ATOM 649 C C . LYS A 1 81 ? 19.082 -0.180 -1.416 1.00 97.44 81 LYS A C 1
ATOM 651 O O . LYS A 1 81 ? 19.214 -0.126 -2.636 1.00 97.44 81 LYS A O 1
ATOM 656 N N . SER A 1 82 ? 18.524 -1.214 -0.781 1.00 96.38 82 SER A N 1
ATOM 657 C CA . SER A 1 82 ? 17.983 -2.398 -1.464 1.00 96.38 82 SER A CA 1
ATOM 658 C C . SER A 1 82 ? 16.855 -2.024 -2.428 1.00 96.38 82 SER A C 1
ATOM 660 O O . SER A 1 82 ? 16.858 -2.435 -3.589 1.00 96.38 82 SER A O 1
ATOM 662 N N . ALA A 1 83 ? 15.918 -1.190 -1.972 1.00 96.94 83 ALA A N 1
ATOM 663 C CA . ALA A 1 83 ? 14.782 -0.735 -2.758 1.00 96.94 83 ALA A CA 1
ATOM 664 C C . ALA A 1 83 ? 15.218 0.040 -4.008 1.00 96.94 83 ALA A C 1
ATOM 666 O O . ALA A 1 83 ? 14.811 -0.295 -5.121 1.00 96.94 83 ALA A O 1
ATOM 667 N N . ARG A 1 84 ? 16.103 1.033 -3.850 1.00 97.50 84 ARG A N 1
ATOM 668 C CA . ARG A 1 84 ? 16.618 1.842 -4.964 1.00 97.50 84 ARG A CA 1
ATOM 669 C C . ARG A 1 84 ? 17.390 0.998 -5.971 1.00 97.50 84 ARG A C 1
ATOM 671 O O . ARG A 1 84 ? 17.186 1.162 -7.169 1.00 97.50 84 ARG A O 1
ATOM 678 N N . GLU A 1 85 ? 18.221 0.060 -5.515 1.00 97.62 85 GLU A N 1
ATOM 679 C CA . GLU A 1 85 ? 18.935 -0.856 -6.413 1.00 97.62 85 GLU A CA 1
ATOM 680 C C . GLU A 1 85 ? 17.958 -1.699 -7.246 1.00 97.62 85 GLU A C 1
ATOM 682 O O . GLU A 1 85 ? 18.102 -1.791 -8.466 1.00 97.62 85 GLU A O 1
ATOM 687 N N . LYS A 1 86 ? 16.926 -2.268 -6.611 1.00 97.31 86 LYS A N 1
ATOM 688 C CA . LYS A 1 86 ? 15.878 -3.043 -7.292 1.00 97.31 86 LYS A CA 1
ATOM 689 C C . LYS A 1 86 ? 15.106 -2.208 -8.310 1.00 97.31 86 LYS A C 1
ATOM 691 O O . LYS A 1 86 ? 14.908 -2.674 -9.431 1.00 97.31 86 LYS A O 1
ATOM 696 N N . LEU A 1 87 ? 14.703 -0.994 -7.935 1.00 96.94 87 LEU A N 1
ATOM 697 C CA . LEU A 1 87 ? 13.979 -0.069 -8.806 1.00 96.94 87 LEU A CA 1
ATOM 698 C C . LEU A 1 87 ? 14.824 0.322 -10.019 1.00 96.94 87 LEU A C 1
ATOM 700 O O . LEU A 1 87 ? 14.394 0.121 -11.151 1.00 96.94 87 LEU A O 1
ATOM 704 N N . VAL A 1 88 ? 16.055 0.794 -9.802 1.00 97.44 88 VAL A N 1
ATOM 705 C CA . VAL A 1 88 ? 16.974 1.169 -10.889 1.00 97.44 88 VAL A CA 1
ATOM 706 C C . VAL A 1 88 ? 17.242 -0.025 -11.798 1.00 97.44 88 VAL A C 1
ATOM 708 O O . VAL A 1 88 ? 17.166 0.096 -13.019 1.00 97.44 88 VAL A O 1
ATOM 711 N N . LYS A 1 89 ? 17.489 -1.208 -11.229 1.00 95.81 89 LYS A N 1
ATOM 712 C CA . LYS A 1 89 ? 17.712 -2.426 -12.011 1.00 95.81 89 LYS A CA 1
ATOM 713 C C . LYS A 1 89 ? 16.497 -2.790 -12.857 1.00 95.81 89 LYS A C 1
ATOM 715 O O . LYS A 1 89 ? 16.680 -3.223 -13.994 1.00 95.81 89 LYS A O 1
ATOM 720 N N . ALA A 1 90 ? 15.286 -2.627 -12.331 1.00 95.44 90 ALA A N 1
ATOM 721 C CA . ALA A 1 90 ? 14.080 -2.907 -13.090 1.00 95.44 90 ALA A CA 1
ATOM 722 C C . ALA A 1 90 ? 13.879 -1.912 -14.237 1.00 95.44 90 ALA A C 1
ATOM 724 O O . ALA A 1 90 ? 13.609 -2.335 -15.357 1.00 95.44 90 ALA A O 1
ATOM 725 N N . LEU A 1 91 ? 14.102 -0.622 -13.984 1.00 94.50 91 LEU A N 1
ATOM 726 C CA . LEU A 1 91 ? 13.960 0.428 -14.992 1.00 94.50 91 LEU A CA 1
ATOM 727 C C . LEU A 1 91 ? 15.007 0.310 -16.110 1.00 94.50 91 LEU A C 1
ATOM 729 O O . LEU A 1 91 ? 14.654 0.377 -17.281 1.00 94.50 91 LEU A O 1
ATOM 733 N N . VAL A 1 92 ? 16.278 0.074 -15.769 1.00 95.19 92 VAL A N 1
ATOM 734 C CA . VAL A 1 92 ? 17.375 -0.019 -16.751 1.00 95.19 92 VAL A CA 1
ATOM 735 C C . VAL A 1 92 ? 17.257 -1.259 -17.638 1.00 95.19 92 VAL A C 1
ATOM 737 O O . VAL A 1 92 ? 17.576 -1.198 -18.820 1.00 95.19 92 VAL A O 1
ATOM 740 N N . ASN A 1 93 ? 16.812 -2.393 -17.086 1.00 93.06 93 ASN A N 1
ATOM 741 C CA . ASN A 1 93 ? 16.750 -3.657 -17.829 1.00 93.06 93 ASN A CA 1
ATOM 742 C C . ASN A 1 93 ? 15.355 -3.974 -18.393 1.00 93.06 93 ASN A C 1
ATOM 744 O O . ASN A 1 93 ? 15.184 -5.026 -19.008 1.00 93.06 93 ASN A O 1
ATOM 748 N N . GLY A 1 94 ? 14.353 -3.122 -18.149 1.00 92.19 94 GLY A N 1
ATOM 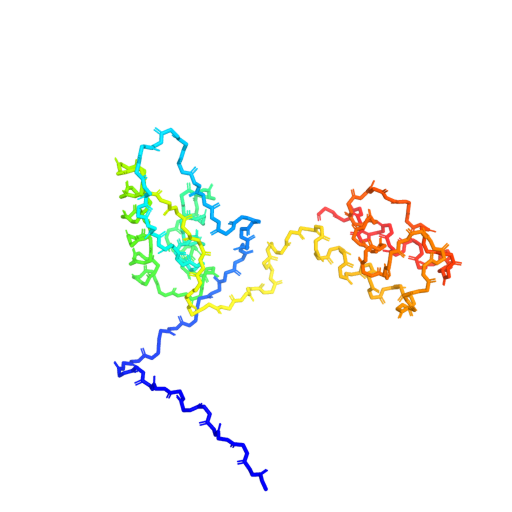749 C CA . GLY A 1 94 ? 12.969 -3.388 -18.543 1.00 92.19 94 GLY A CA 1
ATOM 750 C C . GLY A 1 94 ? 12.382 -4.617 -17.841 1.00 92.19 94 GLY A C 1
ATOM 751 O O . GLY A 1 94 ? 11.796 -5.482 -18.482 1.00 92.19 94 GLY A O 1
ATOM 752 N N . TYR A 1 95 ? 12.571 -4.749 -16.530 1.00 94.69 95 TYR A N 1
ATOM 753 C CA . TYR A 1 95 ? 11.981 -5.844 -15.755 1.00 94.69 95 TYR A CA 1
ATOM 754 C C . TYR A 1 95 ? 10.610 -5.471 -15.193 1.00 94.69 95 TYR A C 1
ATOM 756 O O . TYR A 1 95 ? 10.295 -4.304 -14.975 1.00 94.69 95 TYR A O 1
ATOM 764 N N . ILE A 1 96 ? 9.805 -6.493 -14.913 1.00 94.56 96 ILE A N 1
ATOM 765 C CA . ILE A 1 96 ? 8.546 -6.354 -14.182 1.00 94.56 96 ILE A CA 1
ATOM 766 C C . ILE A 1 96 ? 8.881 -6.030 -12.730 1.00 94.56 96 ILE A C 1
ATOM 768 O O . ILE A 1 96 ? 9.705 -6.713 -12.114 1.00 94.56 96 ILE A O 1
ATOM 772 N N . ILE A 1 97 ? 8.201 -5.037 -12.166 1.00 96.62 97 ILE A N 1
ATOM 773 C CA . ILE A 1 97 ? 8.270 -4.741 -10.735 1.00 96.62 97 ILE A CA 1
ATOM 774 C C . ILE A 1 97 ? 7.050 -5.384 -10.085 1.00 96.62 97 ILE A C 1
ATOM 776 O O . ILE A 1 97 ? 5.922 -4.968 -10.332 1.00 96.62 97 ILE A O 1
ATOM 780 N N . GLY A 1 98 ? 7.271 -6.418 -9.281 1.00 95.44 98 GLY A N 1
ATOM 781 C CA . GLY A 1 98 ? 6.249 -6.991 -8.408 1.00 95.44 98 GLY A CA 1
ATOM 782 C C . GLY A 1 98 ? 6.390 -6.433 -6.998 1.00 95.44 98 GLY A C 1
ATOM 783 O O . GLY A 1 98 ? 7.507 -6.300 -6.504 1.00 95.44 98 GLY A O 1
ATOM 784 N N . ILE A 1 99 ? 5.278 -6.140 -6.335 1.00 94.69 99 ILE A N 1
ATOM 785 C CA . ILE A 1 99 ? 5.236 -5.668 -4.954 1.00 94.69 99 ILE A CA 1
ATOM 786 C C . ILE A 1 99 ? 4.574 -6.733 -4.089 1.00 94.69 99 ILE A C 1
ATOM 788 O O . ILE A 1 99 ? 3.442 -7.141 -4.347 1.00 94.69 99 ILE A O 1
ATOM 792 N N . GLY A 1 100 ? 5.273 -7.186 -3.050 1.00 89.19 100 GLY A N 1
ATOM 793 C CA . GLY A 1 100 ? 4.714 -8.147 -2.104 1.00 89.19 100 GLY A CA 1
ATOM 794 C C . GLY A 1 100 ? 5.738 -8.794 -1.176 1.00 89.19 100 GLY A C 1
ATOM 795 O O . GLY A 1 100 ? 6.950 -8.670 -1.351 1.00 89.19 100 GLY A O 1
ATOM 796 N N . GLY A 1 101 ? 5.231 -9.517 -0.177 1.00 87.50 101 GLY A N 1
ATOM 797 C CA . GLY A 1 101 ? 6.046 -10.154 0.859 1.00 87.50 101 GLY A CA 1
ATOM 798 C C . GLY A 1 101 ? 6.686 -9.159 1.837 1.00 87.50 101 GLY A C 1
ATOM 799 O O . GLY A 1 101 ? 6.294 -7.995 1.913 1.00 87.50 101 GLY A O 1
ATOM 800 N N . GLY A 1 102 ? 7.687 -9.637 2.583 1.00 83.88 102 GLY A N 1
ATOM 801 C CA . GLY A 1 102 ? 8.314 -8.908 3.695 1.00 83.88 102 GLY A CA 1
ATOM 802 C C . GLY A 1 102 ? 7.718 -9.274 5.058 1.00 83.88 102 GLY A C 1
ATOM 803 O O . GLY A 1 102 ? 6.705 -9.966 5.126 1.00 83.88 102 GLY A O 1
ATOM 804 N N . ASP A 1 103 ? 8.365 -8.813 6.131 1.00 83.81 103 ASP A N 1
ATOM 805 C CA . ASP A 1 103 ? 7.956 -9.057 7.523 1.00 83.81 103 ASP A CA 1
ATOM 806 C C . ASP A 1 103 ? 7.492 -7.736 8.169 1.00 83.81 103 ASP A C 1
ATOM 808 O O . ASP A 1 103 ? 8.170 -7.154 9.018 1.00 83.81 103 ASP A O 1
ATOM 812 N N . PHE A 1 104 ? 6.325 -7.243 7.748 1.00 88.38 104 PHE A N 1
ATOM 813 C CA . PHE A 1 104 ? 5.785 -5.945 8.166 1.00 88.38 104 PHE A CA 1
ATOM 814 C C . PHE A 1 104 ? 4.500 -6.069 8.990 1.00 88.38 104 PHE A C 1
ATOM 816 O O . PHE A 1 104 ? 3.831 -7.104 9.002 1.00 88.38 104 PHE A O 1
ATOM 823 N N . ALA A 1 105 ? 4.146 -4.974 9.654 1.00 84.12 105 ALA A N 1
ATOM 824 C CA . ALA A 1 105 ? 2.850 -4.758 10.275 1.00 84.12 105 ALA A CA 1
ATOM 825 C C . ALA A 1 105 ? 2.209 -3.499 9.675 1.00 84.12 105 ALA A C 1
ATOM 827 O O . ALA A 1 105 ? 2.891 -2.509 9.411 1.00 84.12 105 ALA A O 1
ATOM 828 N N . ILE A 1 106 ? 0.897 -3.532 9.444 1.00 82.19 106 ILE A N 1
ATOM 829 C CA . ILE A 1 106 ? 0.157 -2.356 8.978 1.00 82.19 106 ILE A CA 1
ATOM 830 C C . ILE A 1 106 ? -0.030 -1.407 10.155 1.00 82.19 106 ILE A C 1
ATOM 832 O O . ILE A 1 106 ? -0.597 -1.793 11.177 1.00 82.19 106 ILE A O 1
ATOM 836 N N . HIS A 1 107 ? 0.467 -0.181 10.016 1.00 77.50 107 HIS A N 1
ATOM 837 C CA . HIS A 1 107 ? 0.325 0.835 11.048 1.00 77.50 107 HIS A CA 1
ATOM 838 C C . HIS A 1 107 ? -1.164 1.186 11.238 1.00 77.50 107 HIS A C 1
ATOM 840 O O . HIS A 1 107 ? -1.893 1.249 10.249 1.00 77.50 107 HIS A O 1
ATOM 846 N N . PRO A 1 108 ? -1.655 1.454 12.461 1.00 65.81 108 PRO A N 1
ATOM 847 C CA . PRO A 1 108 ? -3.059 1.828 12.673 1.00 65.81 108 PRO A CA 1
ATOM 848 C C . PRO A 1 108 ? -3.502 3.061 11.872 1.00 65.81 108 PRO A C 1
ATOM 850 O O . PRO A 1 108 ? -4.653 3.145 11.453 1.00 65.81 108 PRO A O 1
ATOM 853 N N . ASN A 1 109 ? -2.570 3.984 11.610 1.00 62.25 109 ASN A N 1
ATOM 854 C CA . ASN A 1 109 ? -2.807 5.177 10.791 1.00 62.25 109 ASN A CA 1
ATOM 855 C C . ASN A 1 109 ? -2.479 4.961 9.310 1.00 62.25 109 ASN A C 1
ATOM 857 O O . ASN A 1 109 ? -2.395 5.933 8.564 1.00 62.25 109 ASN A O 1
ATOM 861 N N . ALA A 1 110 ? -2.252 3.715 8.883 1.00 59.69 110 ALA A N 1
ATOM 862 C CA . ALA A 1 110 ? -1.999 3.421 7.488 1.00 59.69 110 ALA A CA 1
ATOM 863 C C . ALA A 1 110 ? -3.110 4.010 6.614 1.00 59.69 110 ALA A C 1
ATOM 865 O O . ALA A 1 110 ? -4.309 3.880 6.891 1.00 59.69 110 ALA A O 1
ATOM 866 N N . VAL A 1 111 ? -2.698 4.639 5.522 1.00 55.31 111 VAL A N 1
ATOM 867 C CA . VAL A 1 111 ? -3.513 4.901 4.347 1.00 55.31 111 VAL A CA 1
ATOM 868 C C . VAL A 1 111 ? -3.845 3.548 3.698 1.00 55.31 111 VAL A C 1
ATOM 870 O O . VAL A 1 111 ? -3.377 3.190 2.623 1.00 55.31 111 VAL A O 1
ATOM 873 N N . ILE A 1 112 ? -4.685 2.765 4.377 1.00 55.41 112 ILE A N 1
ATOM 874 C CA . ILE A 1 112 ? -5.709 1.970 3.707 1.00 55.41 112 ILE A CA 1
ATOM 875 C C . ILE A 1 112 ? -6.498 3.018 2.920 1.00 55.41 112 ILE A C 1
ATOM 877 O O . ILE A 1 112 ? -6.863 4.027 3.534 1.00 55.41 112 ILE A O 1
ATOM 881 N N . ASN A 1 113 ? -6.656 2.861 1.597 1.00 64.88 113 ASN A N 1
ATOM 882 C CA . ASN A 1 113 ? -7.334 3.850 0.744 1.00 64.88 113 ASN A CA 1
ATOM 883 C C . ASN A 1 113 ? -8.509 4.462 1.519 1.00 64.88 113 ASN A C 1
ATOM 885 O O . ASN A 1 113 ? -9.291 3.695 2.080 1.00 64.88 113 ASN A O 1
ATOM 889 N N . ASP A 1 114 ? -8.647 5.794 1.596 1.00 68.44 114 ASP A N 1
ATOM 890 C CA . ASP A 1 114 ? -9.723 6.418 2.396 1.00 68.44 114 ASP A CA 1
ATOM 891 C C . ASP A 1 114 ? -11.082 5.796 2.101 1.00 68.44 114 ASP A C 1
ATOM 893 O O . ASP A 1 114 ? -11.901 5.603 2.994 1.00 68.44 114 ASP A O 1
ATOM 897 N N . ILE A 1 115 ? -11.261 5.388 0.848 1.00 76.06 115 ILE A N 1
ATOM 898 C CA . ILE A 1 115 ? -12.386 4.606 0.367 1.00 76.06 115 ILE A CA 1
ATOM 899 C C . ILE A 1 115 ? -12.589 3.322 1.176 1.00 76.06 115 ILE A C 1
ATOM 901 O O . ILE A 1 115 ? -13.698 3.090 1.621 1.00 76.06 115 ILE A O 1
ATOM 905 N N . GLU A 1 116 ? -11.584 2.476 1.384 1.00 78.31 116 GLU A N 1
ATOM 906 C CA . GLU A 1 116 ? -11.696 1.214 2.134 1.00 78.31 116 GLU A CA 1
ATOM 907 C C . GLU A 1 116 ? -11.933 1.435 3.632 1.00 78.31 116 GLU A C 1
ATOM 909 O O . GLU A 1 116 ? -12.756 0.738 4.229 1.00 78.31 116 GLU A O 1
ATOM 914 N N . ARG A 1 117 ? -11.284 2.440 4.234 1.00 80.81 117 ARG A N 1
ATOM 915 C CA . ARG A 1 117 ? -11.557 2.841 5.624 1.00 80.81 117 ARG A CA 1
ATOM 916 C C . ARG A 1 117 ? -13.005 3.310 5.779 1.00 80.81 117 ARG A C 1
ATOM 918 O O . ARG A 1 117 ? -13.737 2.753 6.593 1.00 80.81 117 ARG A O 1
ATOM 925 N N . LYS A 1 118 ? -13.442 4.251 4.936 1.00 88.19 118 LYS A N 1
ATOM 926 C CA . LYS A 1 118 ? -14.830 4.738 4.881 1.00 88.19 118 LYS A CA 1
ATOM 927 C C . LYS A 1 118 ? -15.802 3.605 4.565 1.00 88.19 118 LYS A C 1
ATOM 929 O O . LYS A 1 118 ? -16.841 3.511 5.199 1.00 88.19 118 LYS A O 1
ATOM 934 N N . THR A 1 119 ? -15.444 2.696 3.659 1.00 91.19 119 THR A N 1
ATOM 935 C CA . THR A 1 119 ? -16.245 1.508 3.321 1.00 91.19 119 THR A CA 1
ATOM 936 C C . THR A 1 119 ? -16.494 0.675 4.566 1.00 91.19 119 THR A C 1
ATOM 938 O O . THR A 1 119 ? -17.630 0.296 4.825 1.00 91.19 119 THR A O 1
ATOM 941 N N . MET A 1 120 ? -15.455 0.398 5.355 1.00 89.62 120 MET A N 1
ATOM 942 C CA . MET A 1 120 ? -15.604 -0.414 6.556 1.00 89.62 120 MET A CA 1
ATOM 943 C C . MET A 1 120 ? -16.379 0.326 7.653 1.00 89.62 120 MET A C 1
ATOM 945 O O . MET A 1 120 ? -17.228 -0.273 8.309 1.00 89.62 120 MET A O 1
ATOM 949 N N . ASP A 1 121 ? -16.135 1.624 7.833 1.00 92.38 121 ASP A N 1
ATOM 950 C CA . ASP A 1 121 ? -16.860 2.452 8.800 1.00 92.38 121 ASP A CA 1
ATOM 951 C C . ASP A 1 121 ? -18.359 2.537 8.457 1.00 92.38 121 ASP A C 1
ATOM 953 O O . ASP A 1 121 ? -19.198 2.308 9.328 1.00 92.38 121 ASP A O 1
ATOM 957 N N . VAL A 1 122 ? -18.701 2.751 7.181 1.00 93.38 122 VAL A N 1
ATOM 958 C CA . VAL A 1 122 ? -20.084 2.719 6.678 1.00 93.38 122 VAL A CA 1
ATOM 959 C C . VAL A 1 122 ? -20.683 1.321 6.819 1.00 93.38 122 VAL A C 1
ATOM 961 O O . VAL A 1 122 ? -21.803 1.187 7.302 1.00 93.38 122 VAL A O 1
ATOM 964 N N . TYR A 1 123 ? -19.950 0.263 6.460 1.00 94.19 123 TYR A N 1
ATOM 965 C CA . TYR A 1 123 ? -20.434 -1.118 6.551 1.00 94.19 123 TYR A CA 1
ATOM 966 C C . TYR A 1 123 ? -20.861 -1.499 7.973 1.00 94.19 123 TYR A C 1
ATOM 968 O O . TYR A 1 123 ? -21.887 -2.154 8.137 1.00 94.19 123 TYR A O 1
ATOM 976 N N . ARG A 1 124 ? -20.136 -1.039 9.003 1.00 95.12 124 ARG A N 1
ATOM 977 C CA . ARG A 1 124 ? -20.492 -1.281 10.415 1.00 95.12 124 ARG A CA 1
ATOM 978 C C . ARG A 1 124 ? -21.796 -0.607 10.848 1.00 95.12 124 ARG A C 1
ATOM 980 O O . ARG A 1 124 ? -22.373 -1.027 11.846 1.00 95.12 124 ARG A O 1
ATOM 987 N N . LEU A 1 125 ? -22.241 0.425 10.134 1.00 94.88 125 LEU A N 1
ATOM 988 C CA . LEU A 1 125 ? -23.530 1.080 10.366 1.00 94.88 125 LEU A CA 1
ATOM 989 C C . LEU A 1 125 ? -24.675 0.429 9.581 1.00 94.88 125 LEU A C 1
ATOM 991 O O . LEU A 1 125 ? -25.842 0.689 9.869 1.00 94.88 125 LEU A O 1
ATOM 995 N N . LEU A 1 126 ? -24.366 -0.407 8.585 1.00 94.06 126 LEU A N 1
ATOM 996 C CA . LEU A 1 126 ? -25.381 -1.105 7.808 1.00 94.06 126 LEU A CA 1
ATOM 997 C C . LEU A 1 126 ? -25.906 -2.349 8.550 1.00 94.06 126 LEU A C 1
ATOM 999 O O . LEU A 1 126 ? -25.185 -2.960 9.334 1.00 94.06 126 LEU A O 1
ATOM 1003 N N . PRO A 1 127 ? -27.130 -2.818 8.237 1.00 92.25 127 PRO A N 1
ATOM 1004 C CA . PRO A 1 127 ? -27.742 -3.964 8.919 1.00 92.25 127 PRO A CA 1
ATOM 1005 C C . PRO A 1 127 ? -27.073 -5.330 8.683 1.00 92.25 127 PRO A C 1
ATOM 1007 O O . PRO A 1 127 ? -27.514 -6.311 9.275 1.00 92.25 127 PRO A O 1
ATOM 1010 N N . GLY A 1 128 ? -26.102 -5.435 7.765 1.00 91.31 128 GLY A N 1
ATOM 1011 C CA . GLY A 1 128 ? -25.385 -6.686 7.468 1.00 91.31 128 GLY A CA 1
ATOM 1012 C C . GLY A 1 128 ? -26.249 -7.825 6.904 1.00 91.31 128 GLY A C 1
ATOM 1013 O O . GLY A 1 128 ? -25.928 -8.989 7.104 1.00 91.31 128 GLY A O 1
ATOM 1014 N N . ARG A 1 129 ? -27.376 -7.511 6.247 1.00 90.69 129 ARG A N 1
ATOM 1015 C CA . ARG A 1 129 ? -28.366 -8.514 5.798 1.00 90.69 129 ARG A CA 1
ATOM 1016 C C . ARG A 1 129 ? -28.101 -9.121 4.419 1.00 90.69 129 ARG A C 1
ATOM 1018 O O . ARG A 1 129 ? -28.780 -10.078 4.073 1.00 90.69 129 ARG A O 1
ATOM 1025 N N . ASP A 1 130 ? -27.241 -8.509 3.601 1.00 88.06 130 ASP A N 1
ATOM 1026 C CA . ASP A 1 130 ? -26.935 -8.930 2.218 1.00 88.06 130 ASP A CA 1
ATOM 1027 C C . ASP A 1 130 ? -28.173 -9.248 1.342 1.00 88.06 130 ASP A C 1
ATOM 1029 O O . ASP A 1 130 ? -28.147 -10.083 0.447 1.00 88.06 130 ASP A O 1
ATOM 1033 N N . CYS A 1 131 ? -29.290 -8.555 1.590 1.00 91.88 131 CYS A N 1
ATOM 1034 C CA . CYS A 1 131 ? -30.605 -8.885 1.022 1.00 91.88 131 CYS A CA 1
ATOM 1035 C C . CYS A 1 131 ? -30.874 -8.353 -0.399 1.00 91.88 131 CYS A C 1
ATOM 1037 O O . CYS A 1 131 ? -31.918 -8.649 -0.974 1.00 91.88 131 CYS A O 1
ATOM 1039 N N . GLY A 1 132 ? -29.999 -7.504 -0.946 1.00 89.88 132 GLY A N 1
ATOM 1040 C CA . GLY A 1 132 ? -30.136 -6.955 -2.302 1.00 89.88 132 GLY A CA 1
ATOM 1041 C C . GLY A 1 132 ? -31.186 -5.853 -2.512 1.00 89.88 132 GLY A C 1
ATOM 1042 O O . GLY A 1 132 ? -31.299 -5.326 -3.615 1.00 89.88 132 GLY A O 1
ATOM 1043 N N . ALA A 1 133 ? -31.932 -5.431 -1.485 1.00 92.69 133 ALA A N 1
ATOM 1044 C CA . ALA A 1 133 ? -33.042 -4.476 -1.640 1.00 92.69 133 ALA A CA 1
ATOM 1045 C C . ALA A 1 133 ? -32.639 -3.078 -2.166 1.00 92.69 133 ALA A C 1
ATOM 1047 O O . ALA A 1 133 ? -33.484 -2.351 -2.701 1.00 92.69 133 ALA A O 1
ATOM 1048 N N . CYS A 1 134 ? -31.369 -2.701 -1.993 1.00 90.00 134 CYS A N 1
ATOM 1049 C CA . CYS A 1 134 ? -30.765 -1.454 -2.472 1.00 90.00 134 CYS A CA 1
ATOM 1050 C C . CYS A 1 134 ? -30.139 -1.553 -3.875 1.00 90.00 134 CYS A C 1
ATOM 1052 O O . CYS A 1 134 ? -29.626 -0.557 -4.370 1.00 90.00 134 CYS A O 1
ATOM 1054 N N . GLY A 1 135 ? -30.165 -2.731 -4.512 1.00 90.75 135 GLY A N 1
ATOM 1055 C CA . GLY A 1 135 ? -29.583 -2.956 -5.842 1.00 90.75 135 GLY A CA 1
ATOM 1056 C C . GLY A 1 135 ? -28.120 -3.422 -5.854 1.00 90.75 135 GLY A C 1
ATOM 1057 O O . GLY A 1 135 ? -27.591 -3.695 -6.927 1.00 90.75 135 GLY A O 1
ATOM 1058 N N . TYR A 1 136 ? -27.472 -3.570 -4.692 1.00 92.94 136 TYR A N 1
ATOM 1059 C CA . TYR A 1 136 ? -26.114 -4.125 -4.562 1.00 92.94 136 TYR A CA 1
ATOM 1060 C C . TYR A 1 136 ? -26.138 -5.594 -4.124 1.00 92.94 136 TYR A C 1
ATOM 1062 O O . TYR A 1 136 ? -27.048 -6.008 -3.409 1.00 92.94 136 TYR A O 1
ATOM 1070 N N . ARG A 1 137 ? -25.121 -6.385 -4.504 1.00 88.25 137 ARG A N 1
ATOM 1071 C CA . ARG A 1 137 ? -25.068 -7.830 -4.193 1.00 88.25 137 ARG A CA 1
ATOM 1072 C C . ARG A 1 137 ? -24.778 -8.126 -2.720 1.00 88.25 137 ARG A C 1
ATOM 1074 O O . ARG A 1 137 ? -25.053 -9.227 -2.263 1.00 88.25 137 ARG A O 1
ATOM 1081 N N . SER A 1 138 ? -24.218 -7.162 -1.991 1.00 93.38 138 SER A N 1
ATOM 1082 C CA . SER A 1 138 ? -23.911 -7.271 -0.563 1.00 93.38 138 SER A CA 1
ATOM 1083 C C . SER A 1 138 ? -23.908 -5.900 0.119 1.00 93.38 138 SER A C 1
ATOM 1085 O O . SER A 1 138 ? -23.761 -4.853 -0.522 1.00 93.38 138 SER A O 1
ATOM 1087 N N . CYS A 1 139 ? -24.043 -5.893 1.444 1.00 92.38 139 CYS A N 1
ATOM 1088 C CA . CYS A 1 139 ? -23.932 -4.704 2.280 1.00 92.38 139 CYS A CA 1
ATOM 1089 C C . CYS A 1 139 ? -22.539 -4.070 2.171 1.00 92.38 139 CYS A C 1
ATOM 1091 O O . CYS A 1 139 ? -22.438 -2.847 2.190 1.00 92.38 139 CYS A O 1
ATOM 1093 N N . ILE A 1 140 ? -21.476 -4.864 1.995 1.00 93.50 140 ILE A N 1
ATOM 1094 C CA . ILE A 1 140 ? -20.120 -4.328 1.800 1.00 93.50 140 ILE A CA 1
ATOM 1095 C C . ILE A 1 140 ? -19.973 -3.624 0.441 1.00 93.50 140 ILE A C 1
ATOM 1097 O O . ILE A 1 140 ? -19.320 -2.587 0.361 1.00 93.50 140 ILE A O 1
ATOM 1101 N N . GLU A 1 141 ? -20.633 -4.115 -0.615 1.00 91.50 141 GLU A N 1
ATOM 1102 C CA . GLU A 1 141 ? -20.675 -3.424 -1.912 1.00 91.50 141 GLU A CA 1
ATOM 1103 C C . GLU A 1 141 ? -21.455 -2.113 -1.835 1.00 91.50 141 GLU A C 1
ATOM 1105 O O . GLU A 1 141 ? -20.990 -1.095 -2.345 1.00 91.50 141 GLU A O 1
ATOM 1110 N N . CYS A 1 142 ? -22.596 -2.119 -1.142 1.00 94.00 142 CYS A N 1
ATOM 1111 C CA . CYS A 1 142 ? -23.361 -0.904 -0.873 1.00 94.00 142 CYS A CA 1
ATOM 1112 C C . CYS A 1 142 ? -22.516 0.121 -0.097 1.00 94.00 142 CYS A C 1
ATOM 1114 O O . CYS A 1 142 ? -22.448 1.285 -0.483 1.00 94.00 142 CYS A O 1
ATOM 1116 N N . ALA A 1 143 ? -21.828 -0.310 0.965 1.00 94.38 143 ALA A N 1
ATOM 1117 C CA . ALA A 1 143 ? -20.957 0.550 1.762 1.00 94.38 143 ALA A CA 1
ATOM 1118 C C . ALA A 1 143 ? -19.797 1.124 0.940 1.00 94.38 143 ALA A C 1
ATOM 1120 O O . ALA A 1 143 ? -19.455 2.296 1.084 1.00 94.38 143 ALA A O 1
ATOM 1121 N N . ARG A 1 144 ? -19.227 0.320 0.035 1.00 93.19 144 ARG A N 1
ATOM 1122 C CA . ARG A 1 144 ? -18.161 0.759 -0.869 1.00 93.19 144 ARG A CA 1
ATOM 1123 C C . ARG A 1 144 ? -18.653 1.798 -1.868 1.00 93.19 144 ARG A C 1
ATOM 1125 O O . ARG A 1 144 ? -17.968 2.791 -2.087 1.00 93.19 144 ARG A O 1
ATOM 1132 N N . ALA A 1 145 ? -19.837 1.599 -2.445 1.00 91.06 145 ALA A N 1
ATOM 1133 C CA . ALA A 1 145 ? -20.434 2.550 -3.379 1.00 91.06 145 ALA A CA 1
ATOM 1134 C C . ALA A 1 145 ? -20.733 3.904 -2.713 1.00 91.06 145 ALA A C 1
ATOM 1136 O O . ALA A 1 145 ? -20.454 4.949 -3.301 1.00 91.06 145 ALA A O 1
ATOM 1137 N N . ILE A 1 146 ? -21.219 3.879 -1.467 1.00 93.62 146 ILE A N 1
ATOM 1138 C CA . ILE A 1 146 ? -21.406 5.076 -0.635 1.00 93.62 146 ILE A CA 1
ATOM 1139 C C . ILE A 1 146 ? -20.055 5.757 -0.361 1.00 93.62 146 ILE A C 1
ATOM 1141 O O . ILE A 1 146 ? -19.906 6.950 -0.602 1.00 93.62 146 ILE A O 1
ATOM 1145 N N . ALA A 1 147 ? -19.038 5.001 0.066 1.00 90.88 147 ALA A N 1
ATOM 1146 C CA . ALA A 1 147 ? -17.697 5.529 0.334 1.00 90.88 147 ALA A CA 1
ATOM 1147 C C . ALA A 1 147 ? -16.999 6.124 -0.907 1.00 90.88 147 ALA A C 1
ATOM 1149 O O . ALA A 1 147 ? -16.113 6.964 -0.771 1.00 90.88 147 ALA A O 1
ATOM 1150 N N . MET A 1 148 ? -17.394 5.700 -2.112 1.00 85.19 148 MET A N 1
ATOM 1151 C CA . MET A 1 148 ? -16.919 6.220 -3.400 1.00 85.19 148 MET A CA 1
ATOM 1152 C C . MET A 1 148 ? -17.763 7.388 -3.944 1.00 85.19 148 MET A C 1
ATOM 1154 O O . MET A 1 148 ? -17.565 7.776 -5.095 1.00 85.19 148 MET A O 1
ATOM 1158 N N . ASN A 1 149 ? -18.731 7.921 -3.184 1.00 85.44 149 ASN A N 1
ATOM 1159 C CA . ASN A 1 149 ? -19.711 8.917 -3.656 1.00 85.44 149 ASN A CA 1
ATOM 1160 C C . ASN A 1 149 ? -20.471 8.492 -4.931 1.00 85.44 149 ASN A C 1
ATOM 1162 O O . ASN A 1 149 ? -20.959 9.324 -5.691 1.00 85.44 149 ASN A O 1
ATOM 1166 N N . SER A 1 150 ? -20.570 7.184 -5.178 1.00 88.75 150 SER A N 1
ATOM 1167 C CA . SER A 1 150 ? -21.275 6.605 -6.331 1.00 88.75 150 SER A CA 1
ATOM 1168 C C . SER A 1 150 ? -22.708 6.178 -5.987 1.00 88.75 150 SER A C 1
ATOM 1170 O O . SER A 1 150 ? -23.438 5.704 -6.854 1.00 88.75 150 SER A O 1
ATOM 1172 N N . ALA A 1 151 ? -23.108 6.326 -4.722 1.00 93.06 151 ALA A N 1
ATOM 1173 C CA . ALA A 1 151 ? -24.440 6.050 -4.200 1.00 93.06 151 ALA A CA 1
ATOM 1174 C C . ALA A 1 151 ? -24.812 7.109 -3.149 1.00 93.06 151 ALA A C 1
ATOM 1176 O O . ALA A 1 151 ? -23.914 7.626 -2.479 1.00 93.06 151 ALA A O 1
ATOM 1177 N N . PRO A 1 152 ? -26.104 7.430 -2.966 1.00 94.19 152 PRO A N 1
ATOM 1178 C CA . PRO A 1 152 ? -26.523 8.352 -1.918 1.00 94.19 152 PRO A CA 1
ATOM 1179 C C . PRO A 1 152 ? -26.314 7.735 -0.526 1.00 94.19 152 PRO A C 1
ATOM 1181 O O . PRO A 1 152 ? -26.309 6.513 -0.364 1.00 94.19 152 PRO A O 1
ATOM 1184 N N . TYR A 1 153 ? -26.179 8.575 0.503 1.00 94.12 153 TYR A N 1
ATOM 1185 C CA . TYR A 1 153 ? -25.924 8.125 1.882 1.00 94.12 153 TYR A CA 1
ATOM 1186 C C . TYR A 1 153 ? -27.049 7.245 2.464 1.00 94.12 153 TYR A C 1
ATOM 1188 O O . TYR A 1 153 ? -26.820 6.490 3.404 1.00 94.12 153 TYR A O 1
ATOM 1196 N N . ASP A 1 154 ? -28.252 7.314 1.886 1.00 93.44 154 ASP A N 1
ATOM 1197 C CA . ASP A 1 154 ? -29.432 6.507 2.211 1.00 93.44 154 ASP A CA 1
ATOM 1198 C C . ASP A 1 154 ? -29.693 5.360 1.222 1.00 93.44 154 ASP A C 1
ATOM 1200 O O . ASP A 1 154 ? -30.807 4.845 1.141 1.00 93.44 154 ASP A O 1
ATOM 1204 N N . ALA A 1 155 ? -28.670 4.909 0.487 1.00 93.81 155 ALA A N 1
ATOM 1205 C CA . ALA A 1 155 ? -28.820 3.812 -0.470 1.00 93.81 155 ALA A CA 1
ATOM 1206 C C . ALA A 1 155 ? -29.409 2.533 0.163 1.00 93.81 155 ALA A C 1
ATOM 1208 O O . ALA A 1 155 ? -30.123 1.782 -0.502 1.00 93.81 155 ALA A O 1
ATOM 1209 N N . CYS A 1 156 ? -29.150 2.272 1.450 1.00 93.62 156 CYS A N 1
ATOM 1210 C CA . CYS A 1 156 ? -29.780 1.168 2.169 1.00 93.62 156 CYS A CA 1
ATOM 1211 C C . CYS A 1 156 ? -31.222 1.520 2.580 1.00 93.62 156 CYS A C 1
ATOM 1213 O O . CYS A 1 156 ? -31.455 2.458 3.327 1.00 93.62 156 CYS A O 1
ATOM 1215 N N . LYS A 1 157 ? -32.202 0.697 2.189 1.00 92.19 157 LYS A N 1
ATOM 1216 C CA . LYS A 1 157 ? -33.624 0.908 2.541 1.00 92.19 157 LYS A CA 1
ATOM 1217 C C . LYS A 1 157 ? -33.974 0.619 4.007 1.00 92.19 157 LYS A C 1
ATOM 1219 O O . LYS A 1 157 ? -35.117 0.800 4.408 1.00 92.19 157 LYS A O 1
ATOM 1224 N N . PHE A 1 158 ? -33.020 0.106 4.779 1.00 93.38 158 PHE A N 1
ATOM 1225 C CA . PHE A 1 158 ? -33.224 -0.390 6.143 1.00 93.38 158 PHE A CA 1
ATOM 1226 C C . PHE A 1 158 ? -32.463 0.424 7.195 1.00 93.38 158 PHE A C 1
ATOM 1228 O O . PHE A 1 158 ? -32.246 -0.073 8.297 1.00 93.38 158 PHE A O 1
ATOM 1235 N N . ILE A 1 159 ? -32.016 1.631 6.848 1.00 92.56 159 ILE A N 1
ATOM 1236 C CA . ILE A 1 159 ? -31.394 2.565 7.789 1.00 92.56 159 ILE A CA 1
ATOM 1237 C C . ILE A 1 159 ? -32.316 3.760 8.020 1.00 92.56 159 ILE A C 1
ATOM 1239 O O . ILE A 1 159 ? -33.084 4.142 7.136 1.00 92.56 159 ILE A O 1
ATOM 1243 N N . ASP A 1 160 ? -32.253 4.321 9.219 1.00 94.06 160 ASP A N 1
ATOM 1244 C CA . ASP A 1 160 ? -33.003 5.512 9.606 1.00 94.06 160 ASP A CA 1
ATOM 1245 C C . ASP A 1 160 ? -32.216 6.804 9.313 1.00 94.06 160 ASP A C 1
ATOM 1247 O O . ASP A 1 160 ? -31.095 6.795 8.788 1.00 94.06 160 ASP A O 1
ATOM 1251 N N . SER A 1 161 ? -32.828 7.947 9.631 1.00 92.88 161 SER A N 1
ATOM 1252 C CA . SER A 1 161 ? -32.221 9.267 9.450 1.00 92.88 161 SER A CA 1
ATOM 1253 C C . SER A 1 161 ? -30.979 9.489 10.316 1.00 92.88 161 SER A C 1
ATOM 1255 O O . SER A 1 161 ? -30.105 10.251 9.913 1.00 92.88 161 SER A O 1
ATOM 1257 N N . GLU A 1 162 ? -30.881 8.834 11.475 1.00 94.94 162 GLU A N 1
ATOM 1258 C CA . GLU A 1 162 ? -29.727 8.958 12.370 1.00 94.94 162 GLU A CA 1
ATOM 1259 C C . GLU A 1 162 ? -28.500 8.270 11.760 1.00 94.94 162 GLU A C 1
ATOM 1261 O O . GLU A 1 162 ? -27.429 8.868 11.643 1.00 94.94 162 GLU A O 1
ATOM 1266 N N . ILE A 1 163 ? -28.664 7.032 11.288 1.00 94.69 163 ILE A N 1
ATOM 1267 C CA . ILE A 1 163 ? -27.601 6.288 10.608 1.00 94.69 163 ILE A CA 1
ATOM 1268 C C . ILE A 1 163 ? -27.181 6.999 9.317 1.00 94.69 163 ILE A C 1
ATOM 1270 O O . ILE A 1 163 ? -25.985 7.084 9.030 1.00 94.69 163 ILE A O 1
ATOM 1274 N N . LYS A 1 164 ? -28.137 7.552 8.560 1.00 95.69 164 LYS A N 1
ATOM 1275 C CA . LYS A 1 164 ? -27.855 8.347 7.355 1.00 95.69 164 LYS A CA 1
ATOM 1276 C C . LYS A 1 164 ? -26.911 9.517 7.645 1.00 95.69 164 LYS A C 1
ATOM 1278 O O . LYS A 1 164 ? -25.970 9.732 6.882 1.00 95.69 164 LYS A O 1
ATOM 1283 N N . GLU A 1 165 ? -27.148 10.262 8.725 1.00 95.94 165 GLU A N 1
ATOM 1284 C CA . GLU A 1 165 ? -26.312 11.412 9.089 1.00 95.94 165 GLU A CA 1
ATOM 1285 C C . GLU A 1 165 ? -24.896 10.974 9.474 1.00 95.94 165 GLU A C 1
ATOM 1287 O O . GLU A 1 165 ? -23.913 11.511 8.971 1.00 95.94 165 GLU A O 1
ATOM 1292 N N . ARG A 1 166 ? -24.777 9.901 10.261 1.00 95.75 166 ARG A N 1
ATOM 1293 C CA . ARG A 1 166 ? -23.476 9.323 10.631 1.00 95.75 166 ARG A CA 1
ATOM 1294 C C . ARG A 1 166 ? -22.689 8.837 9.414 1.00 95.75 166 ARG A C 1
ATOM 1296 O O . ARG A 1 166 ? -21.472 8.996 9.355 1.00 95.75 166 ARG A O 1
ATOM 1303 N N . ILE A 1 167 ? -23.370 8.249 8.429 1.00 95.75 167 ILE A N 1
ATOM 1304 C CA . ILE A 1 167 ? -22.758 7.852 7.155 1.00 95.75 167 ILE A CA 1
ATOM 1305 C C . ILE A 1 167 ? -22.238 9.084 6.403 1.00 95.75 167 ILE A C 1
ATOM 1307 O O . ILE A 1 167 ? -21.110 9.044 5.911 1.00 95.75 167 ILE A O 1
ATOM 1311 N N . ARG A 1 168 ? -23.009 10.180 6.346 1.00 95.19 168 ARG A N 1
ATOM 1312 C CA . ARG A 1 168 ? -22.566 11.443 5.735 1.00 95.19 168 ARG A CA 1
ATOM 1313 C C . ARG A 1 168 ? -21.288 11.958 6.395 1.00 95.19 168 ARG A C 1
ATOM 1315 O O . ARG A 1 168 ? -20.313 12.205 5.693 1.00 95.19 168 ARG A O 1
ATOM 1322 N N . GLU A 1 169 ? -21.263 12.042 7.724 1.00 94.69 169 GLU A N 1
ATOM 1323 C CA . GLU A 1 169 ? -20.090 12.498 8.482 1.00 94.69 169 GLU A CA 1
ATOM 1324 C C . GLU A 1 169 ? -18.837 11.664 8.171 1.00 94.69 169 GLU A C 1
ATOM 1326 O O . GLU A 1 169 ? -17.755 12.213 7.965 1.00 94.69 169 GLU A O 1
ATOM 1331 N N . ILE A 1 170 ? -18.974 10.336 8.085 1.00 91.12 170 ILE A N 1
ATOM 1332 C CA . ILE A 1 170 ? -17.869 9.423 7.751 1.00 91.12 170 ILE A CA 1
ATOM 1333 C C . ILE A 1 170 ? -17.333 9.688 6.339 1.00 91.12 170 ILE A C 1
ATOM 1335 O O . ILE A 1 170 ? -16.117 9.699 6.129 1.00 91.12 170 ILE A O 1
ATOM 1339 N N . VAL A 1 171 ? -18.225 9.875 5.365 1.00 88.25 171 VAL A N 1
ATOM 1340 C CA . VAL A 1 171 ? -17.850 10.052 3.956 1.00 88.25 171 VAL A CA 1
ATOM 1341 C C . VAL A 1 171 ? -17.257 11.440 3.701 1.00 88.25 171 VAL A C 1
ATOM 1343 O O . VAL A 1 171 ? -16.286 11.553 2.949 1.00 88.25 171 VAL A O 1
ATOM 1346 N N . GLU A 1 172 ? -17.769 12.475 4.366 1.00 88.69 172 GLU A N 1
ATOM 1347 C CA . GLU A 1 172 ? -17.338 13.871 4.205 1.00 88.69 172 GLU A CA 1
ATOM 1348 C C . GLU A 1 172 ? -16.114 14.245 5.056 1.00 88.69 172 GLU A C 1
ATOM 1350 O O . GLU A 1 172 ? -15.477 15.270 4.797 1.00 88.69 172 GLU A O 1
ATOM 1355 N N . ARG A 1 173 ? -15.716 13.402 6.020 1.00 83.00 173 ARG A N 1
ATOM 1356 C CA . ARG A 1 173 ? -14.470 13.585 6.779 1.00 83.00 173 ARG A CA 1
ATOM 1357 C C . ARG A 1 173 ? -13.262 13.597 5.826 1.00 83.00 173 ARG A C 1
ATOM 1359 O O . ARG A 1 173 ? -13.065 12.639 5.065 1.00 83.00 173 ARG A O 1
ATOM 1366 N N . ARG A 1 174 ? -12.501 14.700 5.853 1.00 60.62 174 ARG A N 1
ATOM 1367 C CA . ARG A 1 174 ? -11.220 14.867 5.143 1.00 60.62 174 ARG A CA 1
ATOM 1368 C C . ARG A 1 174 ? -10.107 14.071 5.804 1.00 60.62 174 ARG A C 1
ATOM 1370 O O . ARG A 1 174 ? -10.130 13.965 7.051 1.00 60.62 174 ARG A O 1
#

Secondary structure (DSSP, 8-state):
-PPPP------SSPPPPPEEEEE--S-SEE--SS-SS-PPEEEEPHHHHHHHIIIIIS---HHHHHHHTTS-HHHHHHHHHHHHHHHHHHHHHT-EEEE---SEEEEEEEE--HHHHHHHHHHHHS------TTSSSSHHHHHHHHHTTSS-TT-STT--HHHHHHHHHHHH--

Radius of gyration: 21.39 Å; chains: 1; bounding box: 54×53×42 Å

pLDDT: mean 86.0, std 14.95, range [34.53, 97.62]

Sequence (174 aa):
MLSPGHGRRGRRGRCRHMRWVEFIPPAAYFHPIGLNAPPKVITLSLEELEAVRLVDLEHLTQEEAAIRMGVSRKTLWNDLKSAREKLVKALVNGYIIGIGGGDFAIHPNAVINDIERKTMDVYRLLPGRDCGACGYRSCIECARAIAMNSAPYDACKFIDSEIKERIREIVERR

Foldseek 3Di:
DDDDDDDDPDDPDDPDDAWEAQEDDPDQKDAFPDDPDQAAEQEQESLLVRLCCVCVVVVDDLVVSCVNGVHDSVVSVVSPVVSVVSVVVCVVRRHMYGYYDDRHDHDPNHPPPLLVVLLVQLLVLDPFPCPCPLVDNGSSRVSSCLLVVNDQLPSDPPDDPVSSVVSVCSSPPD